Protein AF-A0A8E2BG50-F1 (afdb_monomer)

Foldseek 3Di:
DAAQDDPLAGLEKEKEAADDPLCVVCVVVLLVLCCVVCVNHHYDYDDPPDPRPDNAMDIGGDQDDPVPPDDGGDHDDPVVVVVSRVSVVVSSVVVVPDDDPD

Solvent-accessible surface area (backbone atoms only — not comparable to full-atom values): 6163 Å² total; per-residue (Å²): 131,65,45,64,54,60,101,53,17,32,29,31,33,40,35,37,64,33,69,50,73,71,46,68,75,35,45,64,58,54,48,51,48,48,44,70,75,36,68,57,38,43,78,43,74,56,86,78,89,59,96,51,93,47,93,50,73,45,79,43,79,50,40,64,56,94,84,65,84,50,78,74,37,40,77,58,56,67,69,62,52,49,56,54,49,57,63,51,48,58,55,53,58,55,57,73,74,49,82,83,84,126

Mean predicted aligned error: 7.19 Å

Sequence (102 aa):
MPIKAEDGETREFLVIPPAGVWFDTRRREIATELERRFPNMKFTVTMVSGEQDDRSFKVVPILGTADGKQPMLKWPSMDVIEEVLDCLAGFIVQSETKPILH

Radius of gyration: 14.73 Å; Cα contacts (8 Å, |Δi|>4): 128; chains: 1; bounding box: 36×23×43 Å

Structure (mmCIF, N/CA/C/O backbone):
data_AF-A0A8E2BG50-F1
#
_entry.id   AF-A0A8E2BG50-F1
#
loop_
_atom_site.group_PDB
_atom_site.id
_atom_site.type_symbol
_atom_site.label_atom_id
_atom_site.label_alt_id
_atom_site.label_comp_id
_atom_site.label_asym_id
_atom_site.label_entity_id
_atom_site.label_seq_id
_atom_site.pdbx_PDB_ins_code
_atom_site.Cartn_x
_atom_site.Cartn_y
_atom_site.Cartn_z
_atom_site.occupancy
_atom_site.B_iso_or_equiv
_atom_site.auth_seq_id
_atom_site.auth_comp_id
_atom_site.auth_asym_id
_atom_site.auth_atom_id
_atom_site.pdbx_PDB_model_num
ATOM 1 N N . MET A 1 1 ? -12.986 12.968 0.872 1.00 48.31 1 MET A N 1
ATOM 2 C CA . MET A 1 1 ? -11.802 12.735 1.731 1.00 48.31 1 MET A CA 1
ATOM 3 C C . MET A 1 1 ? -11.690 11.233 1.936 1.00 48.31 1 MET A C 1
ATOM 5 O O . MET A 1 1 ? -12.741 10.647 2.168 1.00 48.31 1 MET A O 1
ATOM 9 N N . PRO A 1 2 ? -10.503 10.612 1.799 1.00 59.72 2 PRO A N 1
ATOM 10 C CA . PRO A 1 2 ? -10.362 9.171 1.993 1.00 59.72 2 PRO A CA 1
ATOM 11 C C . PRO A 1 2 ? -10.687 8.790 3.439 1.00 59.72 2 PRO A C 1
ATOM 13 O O . PRO A 1 2 ? -10.412 9.555 4.373 1.00 59.72 2 PRO A O 1
ATOM 16 N N . ILE A 1 3 ? -11.302 7.622 3.602 1.00 71.62 3 ILE A N 1
ATOM 17 C CA . ILE A 1 3 ? -11.641 7.062 4.904 1.00 71.62 3 ILE A CA 1
ATOM 18 C C . ILE A 1 3 ? -10.330 6.636 5.565 1.00 71.62 3 ILE A C 1
ATOM 20 O O . ILE A 1 3 ? -9.523 5.935 4.967 1.00 71.62 3 ILE A O 1
ATOM 24 N N . LYS A 1 4 ? -10.086 7.101 6.793 1.00 71.38 4 LYS A N 1
ATOM 25 C CA . LYS A 1 4 ? -8.879 6.719 7.544 1.00 71.38 4 LYS A CA 1
ATOM 26 C C . LYS A 1 4 ? -9.028 5.367 8.238 1.00 71.38 4 LYS A C 1
ATOM 28 O O . LYS A 1 4 ? -8.027 4.696 8.468 1.00 71.38 4 LYS A O 1
ATOM 33 N N . ALA A 1 5 ? -10.261 4.989 8.570 1.00 78.88 5 ALA A N 1
ATOM 34 C CA . ALA A 1 5 ? -10.563 3.722 9.209 1.00 78.88 5 ALA A CA 1
ATOM 35 C C . A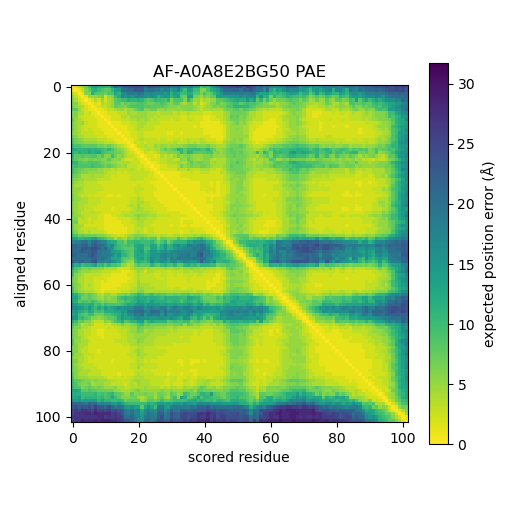LA A 1 5 ? -11.979 3.229 8.899 1.00 78.88 5 ALA A C 1
ATOM 37 O O . ALA A 1 5 ? -12.906 4.035 8.821 1.00 78.88 5 ALA A O 1
ATOM 38 N N . GLU A 1 6 ? -12.139 1.915 8.794 1.00 83.44 6 GLU A N 1
ATOM 39 C CA . GLU A 1 6 ? -13.417 1.221 8.612 1.00 83.44 6 GLU A CA 1
ATOM 40 C C . GLU A 1 6 ? -13.481 0.082 9.634 1.00 83.44 6 GLU A C 1
ATOM 42 O O . GLU A 1 6 ? -12.497 -0.625 9.818 1.00 83.44 6 GLU A O 1
ATOM 47 N N . ASP A 1 7 ? -14.562 -0.007 10.414 1.00 85.50 7 ASP A N 1
ATOM 48 C CA . ASP A 1 7 ? -14.682 -0.921 11.572 1.00 85.50 7 ASP A CA 1
ATOM 49 C C . ASP A 1 7 ? -13.542 -0.817 12.619 1.00 85.50 7 ASP A C 1
ATOM 51 O O . ASP A 1 7 ? -13.296 -1.694 13.465 1.00 85.50 7 ASP A O 1
ATOM 55 N N . GLY A 1 8 ? -12.861 0.333 12.605 1.00 84.94 8 GLY A N 1
ATOM 56 C CA . GLY A 1 8 ? -11.691 0.636 13.425 1.00 84.94 8 GLY A CA 1
ATOM 57 C C . GLY A 1 8 ? -10.371 0.097 12.867 1.00 84.94 8 GLY A C 1
ATOM 58 O O . GLY A 1 8 ? -9.340 0.330 13.493 1.00 84.94 8 GLY A O 1
ATOM 59 N N . GLU A 1 9 ? -10.377 -0.587 11.722 1.00 91.88 9 GLU A N 1
ATOM 60 C CA . GLU A 1 9 ? -9.182 -0.997 10.978 1.00 91.88 9 GLU A CA 1
ATOM 61 C C . GLU A 1 9 ? -8.619 0.166 10.168 1.00 91.88 9 GLU A C 1
ATOM 63 O O . GLU A 1 9 ? -9.379 0.957 9.613 1.00 91.88 9 GLU A O 1
ATOM 68 N N . THR A 1 10 ? -7.293 0.272 10.062 1.00 91.50 10 THR A N 1
ATOM 69 C CA . THR A 1 10 ? -6.686 1.291 9.197 1.00 91.50 10 THR A CA 1
ATOM 70 C C . THR A 1 10 ? -6.965 1.028 7.720 1.00 91.50 10 THR A C 1
ATOM 72 O O . THR A 1 10 ? -6.954 -0.108 7.243 1.00 91.50 10 THR A O 1
ATOM 75 N N . ARG A 1 11 ? -7.187 2.115 6.983 1.00 93.44 11 ARG A N 1
ATOM 76 C CA . ARG A 1 11 ? -7.250 2.132 5.517 1.00 93.44 11 ARG A CA 1
ATOM 77 C C . ARG A 1 11 ? -6.087 2.924 4.917 1.00 93.44 11 ARG A C 1
ATOM 79 O O . ARG A 1 11 ? -6.145 3.327 3.759 1.00 93.44 11 ARG A O 1
ATOM 86 N N . GLU A 1 12 ? -5.041 3.175 5.704 1.00 93.25 12 GLU A N 1
ATOM 87 C CA . GLU A 1 12 ? -3.853 3.916 5.291 1.00 93.25 12 GLU A CA 1
ATOM 88 C C . GLU A 1 12 ? -2.614 3.014 5.291 1.00 93.25 12 GLU A C 1
ATOM 90 O O . GLU A 1 12 ? -2.300 2.356 6.283 1.00 93.25 12 GLU A O 1
ATOM 95 N N . PHE A 1 13 ? -1.895 3.005 4.171 1.00 93.62 13 PHE A N 1
ATOM 96 C CA . PHE A 1 13 ? -0.796 2.084 3.917 1.00 93.62 13 PHE A CA 1
ATOM 97 C C . PHE A 1 13 ? 0.430 2.806 3.367 1.00 93.62 13 PHE A C 1
ATOM 99 O O . PHE A 1 13 ? 0.344 3.672 2.492 1.00 93.62 13 PHE A O 1
ATOM 106 N N . LEU A 1 14 ? 1.598 2.389 3.840 1.00 92.38 14 LEU A N 1
ATOM 107 C CA . LEU A 1 14 ? 2.870 2.653 3.192 1.00 92.38 14 LEU A CA 1
ATOM 108 C C . LEU A 1 14 ? 3.165 1.502 2.231 1.00 92.38 14 LEU A C 1
ATOM 110 O O . LEU A 1 14 ? 3.183 0.342 2.638 1.00 92.38 14 LEU A O 1
ATOM 114 N N . VAL A 1 15 ? 3.423 1.825 0.970 1.00 92.31 15 VAL A N 1
ATOM 115 C CA . VAL A 1 15 ? 3.854 0.854 -0.035 1.00 92.31 15 VAL A CA 1
ATOM 116 C C . VAL A 1 15 ? 5.321 1.108 -0.338 1.00 92.31 15 VAL A C 1
ATOM 118 O O . VAL A 1 15 ? 5.730 2.224 -0.676 1.00 92.31 15 VAL A O 1
ATOM 121 N N . ILE A 1 16 ? 6.121 0.062 -0.200 1.00 88.88 16 ILE A N 1
ATOM 122 C CA . ILE A 1 16 ? 7.540 0.075 -0.521 1.00 88.88 16 ILE A CA 1
ATOM 123 C C . ILE A 1 16 ? 7.724 -0.876 -1.705 1.00 88.88 16 ILE A C 1
ATOM 125 O O . ILE A 1 16 ? 7.568 -2.087 -1.525 1.00 88.88 16 ILE A O 1
ATOM 129 N N . PRO A 1 17 ? 7.956 -0.352 -2.919 1.00 88.00 17 PRO A N 1
ATOM 130 C CA . PRO A 1 17 ? 8.230 -1.195 -4.071 1.00 88.00 17 PRO A CA 1
ATOM 131 C C . PRO A 1 17 ? 9.592 -1.895 -3.940 1.00 88.00 17 PRO A C 1
ATOM 133 O O . PRO A 1 17 ? 10.433 -1.409 -3.181 1.00 88.00 17 PRO A O 1
ATOM 136 N N . PRO A 1 18 ? 9.822 -2.988 -4.693 1.00 85.19 18 PRO A N 1
ATOM 137 C CA . PRO A 1 18 ? 11.149 -3.578 -4.828 1.00 85.19 18 PRO A CA 1
ATOM 138 C C . PRO A 1 18 ? 12.176 -2.553 -5.315 1.00 85.19 18 PRO A C 1
ATOM 140 O O . PRO A 1 18 ? 11.841 -1.645 -6.084 1.00 85.19 18 PRO A O 1
ATOM 143 N N . ALA A 1 19 ? 13.443 -2.744 -4.942 1.00 78.44 19 ALA A N 1
ATOM 144 C CA . ALA A 1 19 ? 14.524 -1.936 -5.492 1.00 78.44 19 ALA A CA 1
ATOM 145 C C . ALA A 1 19 ? 14.643 -2.125 -7.011 1.00 78.44 19 ALA A C 1
ATOM 147 O O . ALA A 1 19 ? 14.681 -3.246 -7.524 1.00 78.44 19 ALA A O 1
ATOM 148 N N . GLY A 1 20 ? 14.747 -1.011 -7.736 1.00 74.94 20 GLY A N 1
ATOM 149 C CA . GLY A 1 20 ? 15.056 -1.019 -9.160 1.00 74.94 20 GLY A CA 1
ATOM 150 C C . GLY A 1 20 ? 14.475 0.168 -9.920 1.00 74.94 20 GLY A C 1
ATOM 151 O O . GLY A 1 20 ? 13.351 0.606 -9.679 1.00 74.94 20 GLY A O 1
ATOM 152 N N . VAL A 1 21 ? 15.222 0.612 -10.937 1.00 68.38 21 VAL A N 1
ATOM 153 C CA . VAL A 1 21 ? 14.876 1.755 -11.805 1.00 68.38 21 VAL A CA 1
ATOM 154 C C . VAL A 1 21 ? 13.481 1.610 -12.435 1.00 68.38 21 VAL A C 1
ATOM 156 O O . VAL A 1 21 ? 12.777 2.599 -12.653 1.00 68.38 21 VAL A O 1
ATOM 159 N N . TRP A 1 22 ? 13.042 0.375 -12.704 1.00 77.25 22 TRP A N 1
ATOM 160 C CA . TRP A 1 22 ? 11.701 0.103 -13.227 1.00 77.25 22 TRP A CA 1
ATOM 161 C C . TRP A 1 22 ? 10.597 0.585 -12.275 1.00 77.25 22 TRP A C 1
ATOM 163 O O . TRP A 1 22 ? 9.666 1.263 -12.708 1.00 77.25 22 TRP A O 1
ATOM 173 N N . PHE A 1 23 ? 10.705 0.283 -10.978 1.00 79.44 23 PHE A N 1
ATOM 174 C CA . PHE A 1 23 ? 9.697 0.677 -9.993 1.00 79.44 23 PHE A CA 1
ATOM 175 C C . PHE A 1 23 ? 9.796 2.166 -9.650 1.00 79.44 23 PHE A C 1
ATOM 177 O O . PHE A 1 23 ? 8.763 2.825 -9.514 1.00 79.44 23 PHE A O 1
ATOM 184 N N . ASP A 1 24 ? 11.010 2.723 -9.615 1.00 77.31 24 ASP A N 1
ATOM 185 C CA . ASP A 1 24 ? 11.229 4.156 -9.384 1.00 77.31 24 ASP A CA 1
ATOM 186 C C . ASP A 1 24 ? 10.530 5.013 -10.449 1.00 77.31 24 ASP A C 1
ATOM 188 O O . ASP A 1 24 ? 9.818 5.974 -10.141 1.00 77.31 24 ASP A O 1
ATOM 192 N N . THR A 1 25 ? 10.674 4.627 -11.720 1.00 80.38 25 THR A N 1
ATOM 193 C CA . THR A 1 25 ? 10.057 5.337 -12.851 1.00 80.38 25 THR A CA 1
ATOM 194 C C . THR A 1 25 ? 8.540 5.143 -12.922 1.00 80.38 25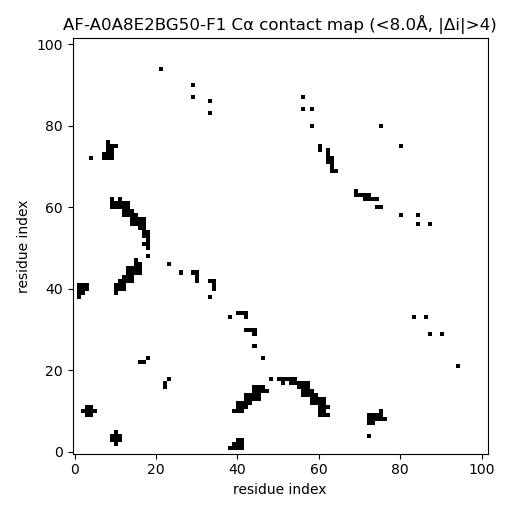 THR A C 1
ATOM 196 O O . THR A 1 25 ? 7.831 6.028 -13.404 1.00 80.38 25 THR A O 1
ATOM 199 N N . ARG A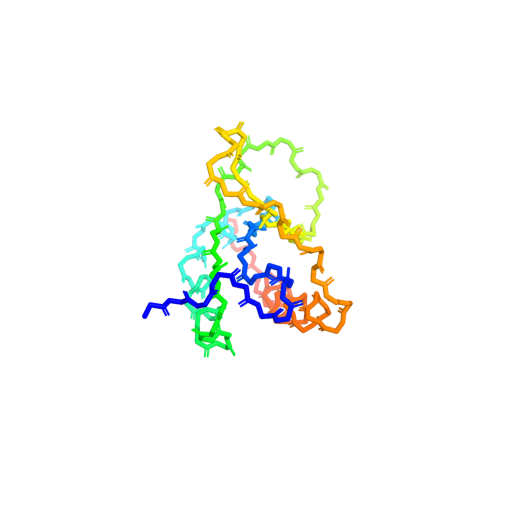 1 26 ? 8.018 4.034 -12.382 1.00 85.38 26 ARG A N 1
ATOM 200 C CA . ARG A 1 26 ? 6.586 3.683 -12.394 1.00 85.38 26 ARG A CA 1
ATOM 201 C C . ARG A 1 26 ? 5.850 3.957 -11.092 1.00 85.38 26 ARG A C 1
ATOM 203 O O . ARG A 1 26 ? 4.658 3.677 -10.994 1.00 85.38 26 ARG A O 1
ATOM 210 N N . ARG A 1 27 ? 6.492 4.590 -10.112 1.00 86.12 27 ARG A N 1
ATOM 211 C CA . ARG A 1 27 ? 5.876 4.943 -8.825 1.00 86.12 27 ARG A CA 1
ATOM 212 C C . ARG A 1 27 ? 4.518 5.632 -8.975 1.00 86.12 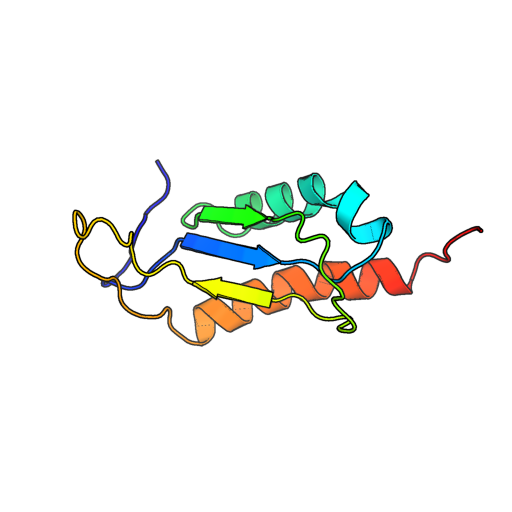27 ARG A C 1
ATOM 214 O O . ARG A 1 27 ? 3.582 5.327 -8.242 1.00 86.12 27 ARG A O 1
ATOM 221 N N . ARG A 1 28 ? 4.407 6.569 -9.923 1.00 88.81 28 ARG A N 1
ATOM 222 C CA . ARG A 1 28 ? 3.152 7.289 -10.183 1.00 88.81 28 ARG A CA 1
ATOM 223 C C . ARG A 1 28 ? 2.077 6.365 -10.754 1.00 88.81 28 ARG A C 1
ATOM 225 O O . ARG A 1 28 ? 0.922 6.513 -10.379 1.00 88.81 28 ARG A O 1
ATOM 232 N N . GLU A 1 29 ? 2.448 5.426 -11.621 1.00 91.00 29 GLU A N 1
ATOM 233 C CA . GLU A 1 29 ? 1.523 4.430 -12.174 1.00 91.00 29 GLU A CA 1
ATOM 234 C C . GLU A 1 29 ? 0.997 3.512 -11.064 1.00 91.00 29 GLU A C 1
ATOM 236 O O . GLU A 1 29 ? -0.210 3.335 -10.952 1.00 91.00 29 GLU A O 1
ATOM 241 N N . ILE A 1 30 ? 1.883 3.025 -10.188 1.00 91.75 30 ILE A N 1
ATOM 242 C CA . ILE A 1 30 ? 1.519 2.193 -9.030 1.00 91.75 30 ILE A CA 1
ATOM 243 C C . ILE A 1 30 ? 0.567 2.951 -8.099 1.00 91.75 30 ILE A C 1
ATOM 245 O O . ILE A 1 30 ? -0.488 2.435 -7.745 1.00 91.75 30 ILE A O 1
ATOM 249 N N . ALA A 1 31 ? 0.905 4.193 -7.735 1.00 91.81 31 ALA A N 1
ATOM 250 C CA . ALA A 1 31 ? 0.050 5.021 -6.885 1.00 91.81 31 ALA A CA 1
ATOM 251 C C . ALA A 1 31 ? -1.328 5.269 -7.522 1.00 91.81 31 ALA A C 1
ATOM 253 O O . ALA A 1 31 ? -2.347 5.097 -6.862 1.00 91.81 31 ALA A O 1
ATOM 254 N N . THR A 1 32 ? -1.357 5.608 -8.814 1.00 93.12 32 THR A N 1
ATOM 255 C CA . THR A 1 32 ? -2.605 5.861 -9.553 1.00 93.12 32 THR A CA 1
ATOM 256 C C . THR A 1 32 ? -3.481 4.613 -9.599 1.00 93.12 32 THR A C 1
ATOM 258 O O . THR A 1 32 ? -4.693 4.701 -9.422 1.00 93.12 32 THR A O 1
ATOM 261 N N . GLU A 1 33 ? -2.885 3.444 -9.826 1.00 94.69 33 GLU A N 1
ATOM 262 C CA . GLU A 1 33 ? -3.632 2.191 -9.892 1.00 94.69 33 GLU A CA 1
ATOM 263 C C . GLU A 1 33 ? -4.207 1.796 -8.529 1.00 94.69 33 GLU A C 1
ATOM 265 O O . GLU A 1 33 ? -5.375 1.419 -8.450 1.00 94.69 33 GLU A O 1
ATOM 270 N N . LEU A 1 34 ? -3.437 1.965 -7.449 1.00 94.56 34 LEU A N 1
ATOM 271 C CA . LEU A 1 34 ? -3.924 1.750 -6.086 1.00 94.56 34 LEU A CA 1
ATOM 272 C C . LEU A 1 34 ? -5.087 2.693 -5.744 1.00 94.56 34 LEU A C 1
ATOM 274 O O . LEU A 1 34 ? -6.111 2.240 -5.239 1.00 94.56 34 LEU A O 1
ATOM 278 N N . GLU A 1 35 ? -4.972 3.984 -6.065 1.00 93.44 35 GLU A N 1
ATOM 279 C CA . GLU A 1 35 ? -6.046 4.967 -5.853 1.00 93.44 35 GLU A CA 1
ATOM 280 C C . GLU A 1 35 ? -7.302 4.636 -6.670 1.00 93.44 35 GLU A C 1
ATOM 282 O O . GLU A 1 35 ? -8.425 4.765 -6.180 1.00 93.44 35 GLU A O 1
ATOM 287 N N . ARG A 1 36 ? -7.126 4.173 -7.913 1.00 94.12 36 ARG A N 1
ATOM 288 C CA . ARG A 1 36 ? -8.226 3.772 -8.795 1.00 94.12 36 ARG A CA 1
ATOM 289 C C . ARG A 1 36 ? -8.935 2.517 -8.287 1.00 94.12 36 ARG A C 1
ATOM 291 O O . ARG A 1 36 ? -10.160 2.432 -8.379 1.00 94.12 36 ARG A O 1
ATOM 298 N N . ARG A 1 37 ? -8.177 1.525 -7.811 1.00 94.75 37 ARG A N 1
ATOM 299 C CA . ARG A 1 37 ? -8.703 0.225 -7.373 1.00 94.75 37 ARG A CA 1
ATOM 300 C C . ARG A 1 37 ? -9.334 0.293 -5.985 1.00 94.75 37 ARG A C 1
ATOM 302 O O . ARG A 1 37 ? -10.347 -0.364 -5.762 1.00 94.75 37 ARG A O 1
ATOM 309 N N . PHE A 1 38 ? -8.780 1.117 -5.099 1.00 94.56 38 PHE A N 1
ATOM 310 C CA . PHE A 1 38 ? -9.174 1.220 -3.696 1.00 94.56 38 PHE A CA 1
ATOM 311 C C . PHE A 1 38 ? -9.474 2.683 -3.315 1.00 94.56 38 PHE A C 1
ATOM 313 O O . PHE A 1 38 ? -8.751 3.288 -2.520 1.00 94.56 38 PHE A O 1
ATOM 320 N N . PRO A 1 39 ? -10.566 3.275 -3.833 1.00 92.00 39 PRO A N 1
ATOM 321 C CA . PRO A 1 39 ? -10.868 4.702 -3.657 1.00 92.00 39 PRO A CA 1
ATOM 322 C C . PRO A 1 39 ? -11.130 5.112 -2.197 1.00 92.00 39 PRO A C 1
ATOM 324 O O . PRO A 1 39 ? -11.084 6.296 -1.860 1.00 92.00 39 PRO A O 1
ATOM 327 N N . ASN A 1 40 ? -11.407 4.138 -1.326 1.00 91.19 40 ASN A N 1
ATOM 328 C CA . ASN A 1 40 ? -11.655 4.349 0.099 1.00 91.19 40 ASN A CA 1
ATOM 329 C C . ASN A 1 40 ? -10.404 4.151 0.970 1.00 91.19 40 ASN A C 1
ATOM 331 O O . ASN A 1 40 ? -10.498 4.270 2.188 1.00 91.19 40 ASN A O 1
ATOM 335 N N . MET A 1 41 ? -9.251 3.862 0.365 1.00 93.75 41 MET A N 1
ATOM 336 C CA . MET A 1 41 ? -7.977 3.670 1.050 1.00 93.75 41 MET A CA 1
ATOM 337 C C . MET A 1 41 ? -6.988 4.770 0.666 1.00 93.75 41 MET A C 1
ATOM 339 O O . MET A 1 41 ? -7.162 5.490 -0.318 1.00 93.75 41 MET A O 1
ATOM 343 N N . LYS A 1 42 ? -5.934 4.923 1.463 1.00 93.06 42 LYS A N 1
ATOM 344 C CA . LYS A 1 42 ? -4.858 5.882 1.227 1.00 93.06 42 LYS A CA 1
ATOM 345 C C . LYS A 1 42 ? -3.527 5.150 1.150 1.00 93.06 42 LYS A C 1
ATOM 347 O O . LYS A 1 42 ? -3.138 4.477 2.098 1.00 93.06 42 LYS A O 1
ATOM 352 N N . PHE A 1 43 ? -2.795 5.353 0.060 1.00 93.69 43 PHE A N 1
ATOM 353 C CA . PHE A 1 43 ? -1.481 4.747 -0.142 1.00 93.69 43 PHE A CA 1
ATOM 354 C C . PHE A 1 43 ? -0.404 5.817 -0.247 1.00 93.69 43 PHE A C 1
ATOM 356 O O . PHE A 1 43 ? -0.558 6.813 -0.949 1.00 93.69 43 PHE A O 1
ATOM 363 N N . THR A 1 44 ? 0.716 5.592 0.432 1.00 91.88 44 THR A N 1
ATOM 364 C CA . THR A 1 44 ? 1.942 6.371 0.254 1.00 91.88 44 THR A CA 1
ATOM 365 C C . THR A 1 44 ? 3.001 5.461 -0.351 1.00 91.88 44 THR A C 1
ATOM 367 O O . THR A 1 44 ? 3.533 4.595 0.339 1.00 91.88 44 THR A O 1
ATOM 370 N N . VAL A 1 45 ? 3.313 5.646 -1.637 1.00 90.69 45 VAL A N 1
ATOM 371 C CA . VAL A 1 45 ? 4.367 4.876 -2.317 1.00 90.69 45 VAL A CA 1
ATOM 372 C C . VAL A 1 45 ? 5.716 5.570 -2.121 1.00 90.69 45 V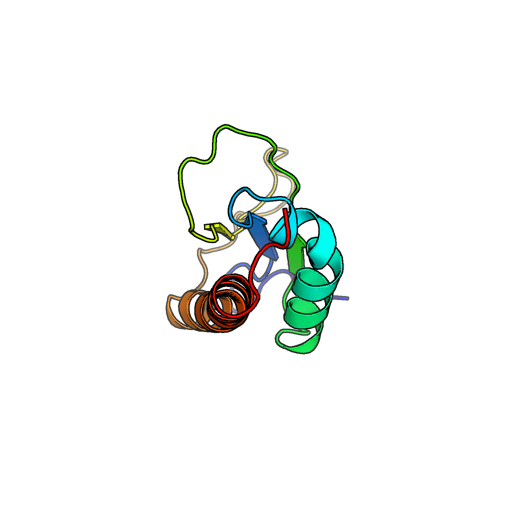AL A C 1
ATOM 374 O O . VAL A 1 45 ? 5.923 6.707 -2.558 1.00 90.69 45 VAL A O 1
ATOM 377 N N . THR A 1 46 ? 6.632 4.898 -1.431 1.00 84.75 46 THR A N 1
ATOM 378 C CA . THR A 1 46 ? 7.921 5.468 -1.010 1.00 84.75 46 THR A CA 1
ATOM 379 C C . THR A 1 46 ? 9.035 5.284 -2.037 1.00 84.75 46 THR A C 1
ATOM 381 O O . THR A 1 46 ? 8.944 4.441 -2.922 1.00 84.75 46 THR A O 1
ATOM 384 N N . MET A 1 47 ? 10.094 6.089 -1.893 1.00 68.50 47 MET A N 1
ATOM 385 C CA . MET A 1 47 ? 11.388 5.899 -2.559 1.00 68.50 47 MET A CA 1
ATOM 386 C C . MET A 1 47 ? 12.421 5.568 -1.486 1.00 68.50 47 MET A C 1
ATOM 388 O O . MET A 1 47 ? 13.235 6.413 -1.121 1.00 68.50 47 MET A O 1
ATOM 392 N N . VAL A 1 48 ? 12.315 4.397 -0.857 1.00 62.62 48 VAL A N 1
ATOM 393 C CA . VAL A 1 48 ? 13.358 3.998 0.092 1.00 62.62 48 VAL A CA 1
ATOM 394 C C . VAL A 1 48 ? 14.520 3.441 -0.718 1.00 62.62 48 VAL A C 1
ATOM 396 O O . VAL A 1 48 ? 14.509 2.284 -1.119 1.00 62.62 48 VAL A O 1
ATOM 399 N N . SER A 1 49 ? 15.532 4.278 -0.937 1.00 51.19 49 SER A N 1
ATOM 400 C CA . SER A 1 49 ? 16.855 3.883 -1.422 1.00 51.19 49 SER A CA 1
ATOM 401 C C . SER A 1 49 ? 17.650 3.235 -0.279 1.00 51.19 49 SER A C 1
ATOM 403 O O . SER A 1 49 ? 18.631 3.789 0.213 1.00 51.19 49 SER A O 1
ATOM 405 N N . GLY A 1 50 ? 17.155 2.120 0.248 1.00 52.12 50 GLY A N 1
ATOM 406 C CA . GLY A 1 50 ? 17.947 1.239 1.105 1.00 52.12 50 GLY A CA 1
ATOM 407 C C . GLY A 1 50 ? 18.490 0.086 0.272 1.00 52.12 50 GLY A C 1
ATOM 408 O O . GLY A 1 50 ? 17.963 -0.171 -0.809 1.00 52.12 50 GLY A O 1
ATOM 409 N N . GLU A 1 51 ? 19.496 -0.630 0.778 1.00 53.28 51 GLU A N 1
ATOM 410 C CA . GLU A 1 51 ? 19.823 -1.988 0.320 1.00 53.28 51 GLU A CA 1
ATOM 411 C C . GLU A 1 51 ? 18.591 -2.885 0.530 1.00 53.28 51 GLU A C 1
ATOM 413 O O . GLU A 1 51 ? 18.439 -3.570 1.539 1.00 53.28 51 GLU A O 1
ATOM 418 N N . GLN A 1 52 ? 17.631 -2.814 -0.387 1.00 55.28 52 GLN A N 1
ATOM 419 C CA . GLN A 1 52 ? 16.614 -3.832 -0.522 1.00 55.28 52 GLN A CA 1
ATOM 420 C C . GLN A 1 52 ? 17.173 -4.878 -1.470 1.00 55.28 52 GLN A C 1
ATOM 422 O O . GLN A 1 52 ? 17.129 -4.720 -2.684 1.00 55.28 52 GLN A O 1
ATOM 427 N N . ASP A 1 53 ? 17.670 -5.958 -0.882 1.00 56.59 53 ASP A N 1
ATOM 428 C CA . ASP A 1 53 ? 18.038 -7.183 -1.598 1.00 56.59 53 ASP A CA 1
ATOM 429 C C . ASP A 1 53 ? 16.792 -7.994 -2.033 1.00 56.59 53 ASP A C 1
ATOM 431 O O . ASP A 1 53 ? 16.886 -9.082 -2.597 1.00 56.59 53 ASP A O 1
ATOM 435 N N . ASP A 1 54 ? 15.594 -7.465 -1.760 1.00 61.47 54 ASP A N 1
ATOM 436 C CA . ASP A 1 54 ? 14.316 -8.155 -1.898 1.00 61.47 54 ASP A CA 1
ATOM 437 C C . ASP A 1 54 ? 13.558 -7.703 -3.152 1.00 61.47 54 ASP A C 1
ATOM 439 O O . ASP A 1 54 ? 13.217 -6.530 -3.317 1.00 61.47 54 ASP A O 1
ATOM 443 N N . ARG A 1 55 ? 13.190 -8.666 -4.004 1.00 72.31 55 ARG A N 1
ATOM 444 C CA . ARG A 1 55 ? 12.325 -8.468 -5.186 1.00 72.31 55 ARG A CA 1
ATOM 445 C C . ARG A 1 55 ? 10.833 -8.325 -4.836 1.00 72.31 55 ARG A C 1
ATOM 447 O O . ARG A 1 55 ? 9.972 -8.554 -5.681 1.00 72.31 55 ARG A O 1
ATOM 454 N N . SER A 1 56 ? 10.507 -7.988 -3.591 1.00 81.69 56 SER A N 1
ATOM 455 C CA . SER A 1 56 ? 9.142 -8.017 -3.056 1.00 81.69 56 SER A CA 1
ATOM 456 C C . SER A 1 56 ? 8.601 -6.623 -2.758 1.00 81.69 56 SER A C 1
ATOM 458 O O . SER A 1 56 ? 9.313 -5.788 -2.197 1.00 81.69 56 SER A O 1
ATOM 460 N N . PHE A 1 57 ? 7.314 -6.402 -3.022 1.00 87.75 57 PHE A N 1
ATOM 461 C CA . PHE A 1 57 ? 6.599 -5.276 -2.427 1.00 87.75 57 PHE A CA 1
ATOM 462 C C . PHE A 1 57 ? 6.442 -5.482 -0.919 1.00 87.75 57 PHE A C 1
ATOM 464 O O . PHE A 1 57 ? 6.142 -6.584 -0.461 1.00 87.75 57 PHE A O 1
ATOM 471 N N . LYS A 1 58 ? 6.577 -4.400 -0.150 1.00 88.56 58 LYS A N 1
ATOM 472 C CA . LYS A 1 58 ? 6.214 -4.365 1.271 1.00 88.56 58 LYS A CA 1
ATOM 473 C C . LYS A 1 58 ? 5.033 -3.425 1.452 1.00 88.56 58 LYS A C 1
ATOM 475 O O . LYS A 1 58 ? 5.067 -2.284 0.989 1.00 88.56 58 LYS A O 1
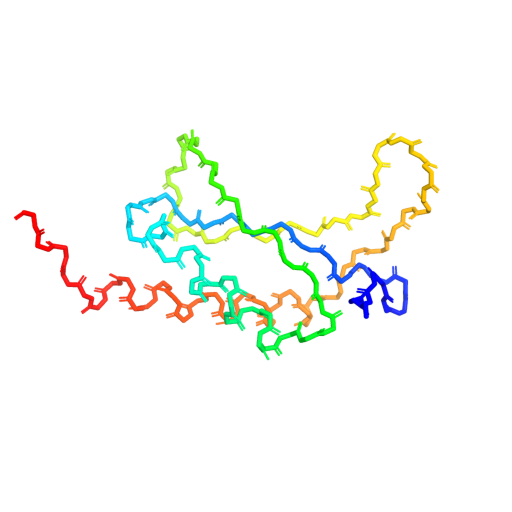ATOM 480 N N . VAL A 1 59 ? 4.003 -3.903 2.137 1.00 91.38 59 VAL A N 1
ATOM 481 C CA . VAL A 1 59 ? 2.809 -3.129 2.486 1.00 91.38 59 VAL A CA 1
ATOM 482 C C . VAL A 1 59 ? 2.773 -3.004 4.001 1.00 91.38 59 VAL A C 1
ATOM 484 O O . VAL A 1 59 ? 2.727 -4.007 4.707 1.00 91.38 59 VAL A O 1
ATOM 487 N N . VAL A 1 60 ? 2.842 -1.774 4.505 1.00 91.31 60 VAL A N 1
ATOM 488 C CA . VAL A 1 60 ? 2.899 -1.489 5.943 1.00 91.31 60 VAL A CA 1
ATOM 489 C C . VAL A 1 60 ? 1.667 -0.673 6.340 1.00 91.31 60 VAL A C 1
ATOM 491 O O . VAL A 1 60 ? 1.546 0.477 5.909 1.00 91.31 60 VAL A O 1
ATOM 494 N N . PRO A 1 61 ? 0.749 -1.223 7.152 1.00 92.56 61 PRO A N 1
ATOM 495 C CA . PRO A 1 61 ? -0.402 -0.478 7.651 1.00 92.56 61 PRO A CA 1
ATOM 496 C C . PRO A 1 61 ? 0.026 0.645 8.604 1.00 92.56 61 PRO A C 1
ATOM 498 O O . PRO A 1 61 ? 0.847 0.438 9.499 1.00 92.56 61 PRO A O 1
ATOM 501 N N . ILE A 1 62 ? -0.556 1.833 8.450 1.00 90.06 62 ILE A N 1
ATOM 502 C CA . ILE A 1 62 ? -0.319 2.972 9.342 1.00 90.06 62 ILE A CA 1
ATOM 503 C C . ILE A 1 62 ? -1.402 2.976 10.420 1.00 90.06 62 ILE A C 1
ATOM 505 O O . ILE A 1 62 ? -2.556 3.306 10.158 1.00 90.06 62 ILE A O 1
ATOM 509 N N . LEU A 1 63 ? -1.029 2.606 11.645 1.00 88.62 63 LEU A N 1
ATOM 510 C CA . LEU A 1 63 ? -1.970 2.477 12.766 1.00 88.62 63 LEU A CA 1
ATOM 511 C C . LEU A 1 63 ? -2.194 3.787 13.537 1.00 88.62 63 LEU A C 1
ATOM 513 O O . LEU A 1 63 ? -3.071 3.854 14.389 1.00 88.62 63 LEU A O 1
ATOM 517 N N . GLY A 1 64 ? -1.405 4.828 13.278 1.00 82.19 64 GLY A N 1
ATOM 518 C CA . GLY A 1 64 ? -1.496 6.106 13.981 1.00 82.19 64 GLY A CA 1
ATOM 519 C C . GLY A 1 64 ? -0.191 6.891 13.919 1.00 82.19 64 GLY A C 1
ATOM 520 O O . GLY A 1 64 ? 0.774 6.479 13.274 1.00 82.19 64 GLY A O 1
ATOM 521 N N . THR A 1 65 ? -0.162 8.037 14.595 1.00 74.38 65 THR A N 1
ATOM 522 C CA . THR A 1 65 ? 1.008 8.916 14.680 1.00 74.38 65 THR A CA 1
ATOM 523 C C . THR A 1 65 ? 1.643 8.846 16.067 1.00 74.38 65 THR A C 1
ATOM 525 O O . THR A 1 65 ? 0.957 8.782 17.085 1.00 74.38 65 THR A O 1
ATOM 528 N N . ALA A 1 66 ? 2.977 8.891 16.117 1.00 73.75 66 ALA A N 1
ATOM 529 C CA . ALA A 1 66 ? 3.735 8.824 17.370 1.00 73.75 66 ALA A CA 1
ATOM 530 C C . ALA A 1 66 ? 3.488 10.019 18.313 1.00 73.75 66 ALA A C 1
ATOM 532 O O . ALA A 1 66 ? 3.824 9.949 19.490 1.00 73.75 66 ALA A O 1
ATOM 533 N N . ASP A 1 67 ? 2.885 11.107 17.820 1.00 76.75 67 ASP A N 1
ATOM 534 C CA . ASP A 1 67 ? 2.524 12.276 18.627 1.00 76.75 67 ASP A CA 1
ATOM 535 C C . ASP A 1 67 ? 1.296 12.045 19.529 1.00 76.75 67 ASP A C 1
ATOM 537 O O . ASP A 1 67 ? 0.910 12.946 20.274 1.00 76.75 67 ASP A O 1
ATOM 541 N N . GLY A 1 68 ? 0.683 10.853 19.472 1.00 65.31 68 GLY A N 1
ATOM 542 C CA . GLY A 1 68 ? -0.374 10.412 20.384 1.00 65.31 68 GLY A CA 1
ATOM 543 C C . GLY A 1 68 ? -1.706 11.147 20.220 1.00 65.31 68 GLY A C 1
ATOM 544 O O . GLY A 1 68 ? -2.613 10.959 21.028 1.00 65.31 68 GLY A O 1
ATOM 545 N N . LYS A 1 69 ? -1.854 11.988 19.188 1.00 66.88 69 LYS A N 1
ATOM 546 C CA . LYS A 1 69 ? -3.060 12.809 18.986 1.00 66.88 69 LYS A CA 1
ATOM 547 C C . LYS A 1 69 ? -4.244 12.038 18.411 1.00 66.88 69 LYS A C 1
ATOM 549 O O . LYS A 1 69 ? -5.344 12.584 18.352 1.00 66.88 69 LYS A O 1
ATOM 554 N N . GLN A 1 70 ? -4.035 10.802 17.962 1.00 66.25 70 GLN A N 1
ATOM 555 C CA . GLN A 1 70 ? -5.085 9.945 17.421 1.00 66.25 70 GLN A CA 1
ATOM 556 C C . GLN A 1 70 ? -5.039 8.561 18.072 1.00 66.25 70 GLN A C 1
ATOM 558 O O . GLN A 1 70 ? -3.948 8.050 18.330 1.00 66.25 70 G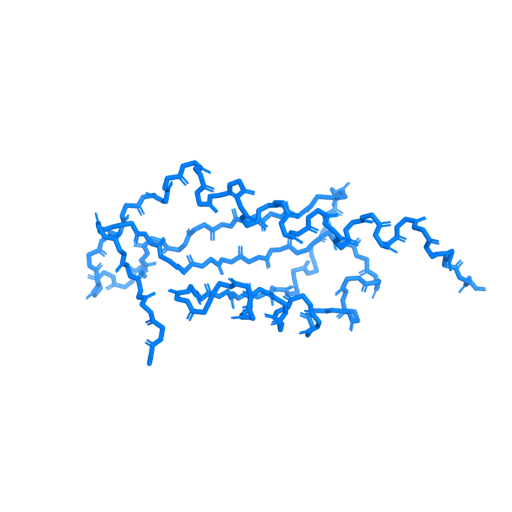LN A O 1
ATOM 563 N N . PRO A 1 71 ? -6.209 7.959 18.351 1.00 68.75 71 PRO A 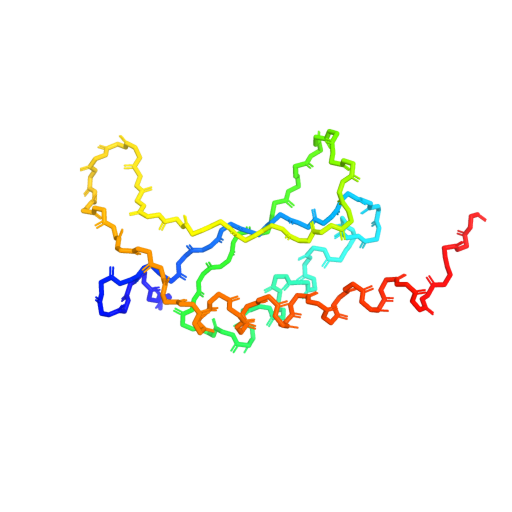N 1
ATOM 564 C CA . PRO A 1 71 ? -6.271 6.592 18.847 1.00 68.75 71 PRO A CA 1
ATOM 565 C C . PRO A 1 71 ? -5.610 5.636 17.848 1.00 68.75 71 PRO A C 1
ATOM 567 O O . PRO A 1 71 ? -5.762 5.803 16.637 1.00 68.75 71 PRO A O 1
ATOM 570 N N . MET A 1 72 ? -4.890 4.635 18.364 1.00 81.38 72 MET A N 1
ATOM 571 C CA . MET A 1 72 ? -4.330 3.568 17.536 1.00 81.38 72 MET A CA 1
ATOM 572 C C . MET A 1 72 ? -5.458 2.806 16.842 1.00 81.38 72 MET A C 1
ATOM 574 O O . MET A 1 72 ? -6.376 2.301 17.489 1.00 81.38 72 MET A O 1
ATOM 578 N N . LEU A 1 73 ? -5.367 2.727 15.521 1.00 87.81 73 LEU A N 1
ATOM 579 C CA . LEU A 1 73 ? -6.236 1.921 14.683 1.00 87.81 73 LEU A CA 1
ATOM 580 C C . LEU A 1 73 ? -5.855 0.446 14.798 1.00 87.81 73 LEU A C 1
ATOM 582 O O . LEU A 1 73 ? -4.719 0.091 15.127 1.00 87.81 73 LEU A O 1
ATOM 586 N N . LYS A 1 74 ? -6.820 -0.423 14.510 1.00 90.75 74 LYS A N 1
ATOM 587 C CA . LYS A 1 74 ? -6.587 -1.859 14.410 1.00 90.75 74 LYS A CA 1
ATOM 588 C C . LYS A 1 74 ? -5.804 -2.169 13.141 1.00 90.75 74 LYS A C 1
ATOM 590 O O . LYS A 1 74 ? -5.872 -1.445 12.143 1.00 90.75 74 LYS A O 1
ATOM 595 N N . TRP A 1 75 ? -5.102 -3.293 13.195 1.00 92.31 75 TRP A N 1
ATOM 596 C CA . TRP A 1 75 ? -4.581 -3.923 11.995 1.00 92.31 75 TRP A CA 1
ATOM 597 C C . TRP A 1 75 ? -5.717 -4.195 10.999 1.00 92.31 75 TRP A C 1
ATOM 599 O O . TRP A 1 75 ? -6.814 -4.544 11.439 1.00 92.31 75 TRP A O 1
ATOM 609 N N . PRO A 1 76 ? -5.474 -4.021 9.692 1.00 93.88 76 PRO A N 1
ATOM 610 C CA . PRO A 1 76 ? -6.417 -4.442 8.670 1.00 93.88 76 PRO A CA 1
ATOM 611 C C . PRO A 1 76 ? -6.568 -5.963 8.681 1.00 93.88 76 PRO A C 1
ATOM 613 O O . PRO A 1 76 ? -5.624 -6.694 8.995 1.00 93.88 76 PRO A O 1
ATOM 616 N N . SER A 1 77 ? -7.757 -6.422 8.314 1.00 94.56 77 SER A N 1
ATOM 617 C CA . SER A 1 77 ? -8.038 -7.829 8.040 1.00 94.56 77 SER A CA 1
ATOM 618 C C . SER A 1 77 ? -7.130 -8.394 6.942 1.00 94.56 77 SER A C 1
ATOM 620 O O . SER A 1 77 ? -6.613 -7.670 6.087 1.00 94.56 77 SER A O 1
ATOM 622 N N . MET A 1 78 ? -6.931 -9.715 6.971 1.00 93.31 78 MET A N 1
ATOM 623 C CA . MET A 1 78 ? -6.092 -10.405 5.987 1.00 93.31 78 MET A CA 1
ATOM 624 C C . MET A 1 78 ? -6.627 -10.242 4.566 1.00 93.31 78 MET A C 1
ATOM 626 O O . MET A 1 78 ? -5.835 -9.950 3.680 1.00 93.31 78 MET A O 1
ATOM 630 N N . ASP A 1 79 ? -7.945 -10.303 4.374 1.00 94.50 79 ASP A N 1
ATOM 631 C CA . ASP A 1 79 ? -8.588 -10.112 3.068 1.00 94.50 79 ASP A CA 1
ATOM 632 C C . ASP A 1 79 ? -8.182 -8.773 2.425 1.00 94.50 79 ASP A C 1
ATOM 634 O O . ASP A 1 79 ? -7.834 -8.705 1.250 1.00 94.50 79 ASP A O 1
ATOM 638 N N . VAL A 1 80 ? -8.129 -7.700 3.221 1.00 93.62 80 VAL A N 1
ATOM 639 C CA . VAL A 1 80 ? -7.713 -6.365 2.760 1.00 93.62 80 VAL A CA 1
ATOM 640 C C . VAL A 1 80 ? -6.241 -6.355 2.356 1.00 93.62 80 VAL A C 1
ATOM 642 O O . VAL A 1 80 ? -5.869 -5.723 1.367 1.00 93.62 80 VAL A O 1
ATOM 645 N N . ILE A 1 81 ? -5.386 -7.032 3.125 1.00 93.44 81 ILE A N 1
ATOM 646 C CA . ILE A 1 81 ? -3.959 -7.146 2.810 1.00 93.44 81 ILE A CA 1
ATOM 647 C C . ILE A 1 81 ? -3.754 -7.954 1.526 1.00 93.44 81 ILE A C 1
ATOM 649 O O . ILE A 1 81 ? -2.984 -7.524 0.667 1.00 93.44 81 ILE A O 1
ATOM 653 N N . GLU A 1 82 ? -4.445 -9.082 1.378 1.00 93.69 82 GLU A N 1
ATOM 654 C CA . GLU A 1 82 ? -4.369 -9.948 0.200 1.00 93.69 82 GLU A CA 1
ATOM 655 C C . GLU A 1 82 ? -4.817 -9.212 -1.064 1.00 93.69 82 GLU A C 1
ATOM 657 O O . GLU A 1 82 ? -4.076 -9.196 -2.044 1.00 93.69 82 GLU A O 1
ATOM 662 N N . GLU A 1 83 ? -5.941 -8.489 -1.026 1.00 94.69 83 GLU A N 1
ATOM 663 C CA . GLU A 1 83 ? -6.406 -7.702 -2.175 1.00 94.69 83 GLU A CA 1
ATOM 664 C C . GLU A 1 83 ? -5.384 -6.647 -2.629 1.00 94.69 83 GLU A C 1
ATOM 666 O O . GLU A 1 83 ? -5.154 -6.457 -3.831 1.00 94.69 83 GLU A O 1
ATOM 671 N N . VAL A 1 84 ? -4.753 -5.948 -1.679 1.00 94.81 84 VAL A N 1
ATOM 672 C CA . VAL A 1 84 ? -3.714 -4.956 -1.989 1.00 94.81 84 VAL A CA 1
ATOM 673 C C . VA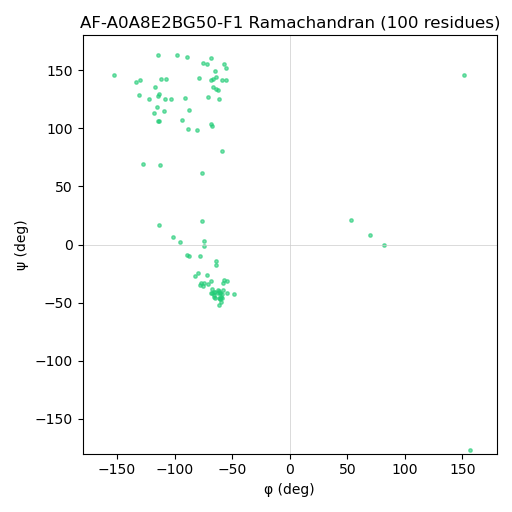L A 1 84 ? -2.482 -5.637 -2.588 1.00 94.81 84 VAL A C 1
ATOM 675 O O . VAL A 1 84 ? -1.928 -5.141 -3.572 1.00 94.81 84 VAL A O 1
ATOM 678 N N . LEU A 1 85 ? -2.046 -6.766 -2.025 1.00 92.06 85 LEU A N 1
ATOM 679 C CA . LEU A 1 85 ? -0.891 -7.512 -2.526 1.00 92.06 85 LEU A CA 1
ATOM 680 C C . LEU A 1 85 ? -1.137 -8.083 -3.926 1.00 92.06 85 LEU A C 1
ATOM 682 O O . LEU A 1 85 ? -0.255 -7.964 -4.776 1.00 92.06 85 LEU A O 1
ATOM 686 N N . ASP A 1 86 ? -2.331 -8.603 -4.204 1.00 93.06 86 ASP A N 1
ATOM 687 C CA . ASP A 1 86 ? -2.723 -9.091 -5.530 1.00 93.06 86 ASP A CA 1
ATOM 688 C C . ASP A 1 86 ? -2.668 -7.978 -6.580 1.00 93.06 86 ASP A C 1
ATOM 690 O O . ASP A 1 86 ? -2.155 -8.165 -7.688 1.00 93.06 86 ASP A O 1
ATOM 694 N N . CYS A 1 87 ? -3.126 -6.775 -6.220 1.00 93.12 87 CYS A N 1
ATOM 695 C CA . CYS A 1 87 ? -3.002 -5.605 -7.084 1.00 93.12 87 CYS A CA 1
ATOM 696 C C . CYS A 1 87 ? -1.529 -5.281 -7.399 1.00 93.12 87 CYS A C 1
ATOM 698 O O . CYS A 1 87 ? -1.189 -4.950 -8.539 1.00 93.12 87 CYS A O 1
ATOM 700 N N . LEU A 1 88 ? -0.642 -5.374 -6.405 1.00 91.75 88 LEU A N 1
ATOM 701 C CA . LEU A 1 88 ? 0.785 -5.075 -6.556 1.00 91.75 88 LEU A CA 1
ATOM 702 C C . LEU A 1 88 ? 1.545 -6.169 -7.320 1.00 91.75 88 LEU A C 1
ATOM 704 O O . LEU A 1 88 ? 2.455 -5.855 -8.093 1.00 91.75 88 LEU A O 1
ATOM 708 N N . ALA A 1 89 ? 1.151 -7.435 -7.174 1.00 88.75 89 ALA A N 1
ATOM 709 C CA . ALA A 1 89 ? 1.744 -8.565 -7.888 1.00 88.75 89 ALA A CA 1
ATOM 710 C C . ALA A 1 89 ? 1.659 -8.392 -9.416 1.00 88.75 89 ALA A C 1
ATOM 712 O O . ALA A 1 89 ? 2.597 -8.744 -10.136 1.00 88.75 89 ALA A O 1
ATOM 713 N N . GLY A 1 90 ? 0.598 -7.747 -9.917 1.00 86.56 90 GLY A N 1
ATOM 714 C CA . GLY A 1 90 ? 0.462 -7.399 -11.333 1.00 86.56 90 GLY A CA 1
ATOM 715 C C . GLY A 1 90 ? 1.609 -6.533 -11.877 1.00 86.56 90 GLY A C 1
ATOM 716 O O . GLY A 1 90 ? 1.981 -6.669 -13.044 1.00 86.56 90 GLY A O 1
ATOM 717 N N . PHE A 1 91 ? 2.221 -5.686 -11.044 1.00 84.94 91 PHE A N 1
ATOM 718 C CA . PHE A 1 91 ? 3.380 -4.878 -11.437 1.00 84.94 91 PHE A CA 1
ATOM 719 C C . PHE A 1 91 ? 4.677 -5.692 -11.466 1.00 84.94 91 PHE A C 1
ATOM 721 O O . PHE A 1 91 ? 5.512 -5.451 -12.336 1.00 84.94 91 PHE A O 1
ATOM 728 N N . ILE A 1 92 ? 4.830 -6.687 -10.584 1.00 79.81 92 ILE A N 1
ATOM 729 C CA . ILE A 1 92 ? 5.986 -7.598 -10.607 1.00 79.81 92 ILE A CA 1
ATOM 730 C C . ILE A 1 92 ? 6.009 -8.362 -11.934 1.00 79.81 92 ILE A C 1
ATOM 732 O O . ILE A 1 92 ? 6.995 -8.295 -12.666 1.00 79.81 92 ILE A O 1
ATOM 736 N N . VAL A 1 93 ? 4.891 -8.990 -12.305 1.00 79.56 93 VAL A N 1
ATOM 737 C CA . VAL A 1 93 ? 4.779 -9.772 -13.551 1.00 79.56 93 VAL A CA 1
ATOM 738 C C . VAL A 1 93 ? 5.086 -8.915 -14.789 1.00 79.56 93 VAL A C 1
ATOM 740 O O . VAL A 1 93 ? 5.757 -9.361 -15.722 1.00 79.56 93 VAL A O 1
ATOM 743 N N . GLN A 1 94 ? 4.646 -7.653 -14.802 1.00 74.94 94 GLN A N 1
ATOM 744 C CA . GLN A 1 94 ? 4.953 -6.716 -15.890 1.00 74.94 94 GLN A CA 1
ATOM 745 C C . GLN A 1 94 ? 6.431 -6.311 -15.951 1.00 74.94 94 GLN A C 1
ATOM 747 O O . GLN A 1 94 ? 6.935 -6.012 -17.036 1.00 74.94 94 GLN A O 1
ATOM 752 N N . SER A 1 95 ? 7.116 -6.262 -14.807 1.00 70.25 95 SER A N 1
ATOM 753 C CA . SER A 1 95 ? 8.544 -5.946 -14.751 1.00 70.25 95 SER A CA 1
ATOM 754 C C . SER A 1 95 ? 9.408 -7.078 -15.314 1.00 70.25 95 SER A C 1
ATOM 756 O O . SER A 1 95 ? 10.394 -6.808 -15.991 1.00 70.25 95 SER A O 1
ATOM 758 N N . GLU A 1 96 ? 8.997 -8.336 -15.130 1.00 70.06 96 GLU A N 1
ATOM 759 C CA . GLU A 1 96 ? 9.733 -9.515 -15.611 1.00 70.06 96 GLU A CA 1
ATOM 760 C C . GLU A 1 96 ? 9.521 -9.794 -17.107 1.00 70.06 96 GLU A C 1
ATOM 762 O O . GLU A 1 96 ? 10.366 -10.401 -17.763 1.00 70.06 96 GLU A O 1
ATOM 767 N N . THR A 1 97 ? 8.406 -9.333 -17.677 1.00 63.41 97 THR A N 1
ATOM 768 C CA . THR A 1 97 ? 8.040 -9.576 -19.084 1.00 63.41 97 THR A CA 1
ATOM 769 C C . THR A 1 97 ? 8.566 -8.526 -20.067 1.00 63.41 97 THR A C 1
ATOM 771 O O . THR A 1 97 ? 8.481 -8.733 -21.279 1.00 63.41 97 THR A O 1
ATOM 774 N N . LYS A 1 98 ? 9.139 -7.412 -19.591 1.00 54.62 98 LYS A N 1
ATOM 775 C CA . LYS A 1 98 ? 9.803 -6.414 -20.445 1.00 54.62 98 LYS A CA 1
ATOM 776 C C . LYS A 1 98 ? 11.317 -6.461 -20.217 1.00 54.62 98 LYS A C 1
ATOM 778 O O . LYS A 1 98 ? 11.755 -6.113 -19.124 1.00 54.62 98 LYS A O 1
ATOM 783 N N . PRO A 1 99 ? 12.129 -6.851 -21.219 1.00 46.59 99 PRO A N 1
ATOM 784 C CA . PRO A 1 99 ? 13.572 -6.904 -21.049 1.00 46.59 99 PRO A CA 1
ATOM 785 C C . PRO A 1 99 ? 14.116 -5.495 -20.806 1.00 46.59 99 PRO A C 1
ATOM 787 O O . PRO A 1 99 ? 13.767 -4.544 -21.511 1.00 46.59 99 PRO A O 1
ATOM 790 N N . ILE A 1 100 ? 14.982 -5.378 -19.803 1.00 52.09 100 ILE A N 1
ATOM 791 C CA . ILE A 1 100 ? 15.803 -4.196 -19.564 1.00 52.09 100 ILE A CA 1
ATOM 792 C C . ILE A 1 100 ? 16.794 -4.132 -20.732 1.00 52.09 100 ILE A C 1
ATOM 794 O O . ILE A 1 100 ? 17.738 -4.917 -20.795 1.00 52.09 100 ILE A O 1
ATOM 798 N N . LEU A 1 101 ? 16.541 -3.254 -21.704 1.00 48.66 101 LEU A N 1
ATOM 799 C CA . LEU A 1 101 ? 17.564 -2.865 -22.673 1.00 48.66 101 LEU A CA 1
ATOM 800 C C . LEU A 1 101 ? 18.612 -2.057 -21.898 1.00 48.66 101 LEU A C 1
ATOM 802 O O . LEU A 1 101 ? 18.339 -0.926 -21.495 1.00 48.66 101 LEU A O 1
ATOM 806 N N . HIS A 1 102 ? 19.743 -2.707 -21.617 1.00 41.34 102 HIS A N 1
ATOM 807 C CA . HIS A 1 102 ? 20.965 -2.096 -21.095 1.00 41.34 102 HIS A CA 1
ATOM 808 C C . HIS A 1 102 ? 21.624 -1.197 -22.142 1.00 41.34 102 HIS A C 1
ATOM 810 O O . HIS A 1 102 ? 21.614 -1.582 -23.335 1.00 41.34 102 HIS A O 1
#

Nearest PDB structures (foldseek):
  3dex-assembly4_G  TM=4.636E-01  e=5.734E-01  Streptomyces avermitilis
  2npb-assembly1_A  TM=4.267E-01  e=7.005E-01  Mus musculus
  2iiy-assembly1_A  TM=3.666E-01  e=1.668E+00  Homo sapiens
  6g62-assembly1_A  TM=3.988E-01  e=2.329E+00  Arabidopsis thaliana

Organism: NCBI:txid376165

pLDDT: mean 81.23, std 14.08, range [41.34, 94.81]

Secondary structure (DSSP, 8-state):
---SEETTEE-EEEEEPPSSHHHHHHHHHHHHHHHHH-TTSEEEE----S-----S-EEEE----TTS-SPPPBPPPHHHHHHHHHHHHHHHHHHHHS----